Protein AF-A0A167P988-F1 (afdb_monomer_lite)

Radius of gyration: 30.32 Å; chains: 1; bounding box: 66×45×88 Å

Sequence (145 aa):
MNNTDYTILQILQGMQETLFALQKGQEELQVGQDALKKGQEAPRDEQALLRQEIANVCKDMNGQESPELTIVHNNLGGAIPRPVPNIKDITLVHIYRMMSHNLGVELDKGNKAILHTCTGLVCNELATLPSVQALEQYLNWSAIS

Foldseek 3Di:
DDPVVVVVVVVVVVVVVVVVVVVVVVVVVVVVVVVVVVVVVVVVVVVVVVVVVVVVVVVVVVVPDDPDDDDDDDDDDDDDDDQDPPPLVLVLVVVVCCCCPVVVHDDDPVRSVVSSVVSVVVVVVCSPDVVSVVCSVPDPCVVSD

pLDDT: mean 74.65, std 19.01, range [33.16, 96.62]

Secondary structure (DSSP, 8-state):
--HHHHHHHHHHHHHHHHHHHHHHHHHHHHHHHHHHHHHHHHHHHHHHHHHHHHHHHHHHHHTS-------------S--PPP-S-HHHHHHHHHHHIIIIIS-PPPPHHHHHHHHHHHHHHHHHHHTSHHHHHHTTT--GGGT-

Organism: Phycomyces blakesleeanus (strain ATCC 8743b / DSM 1359 / FGSC 10004 / NBRC 33097 / NRRL 1555) (NCBI:txid763407)

Structure (mmCIF, N/CA/C/O backbone):
data_AF-A0A167P988-F1
#
_entry.id   AF-A0A167P988-F1
#
loop_
_atom_site.group_PDB
_atom_site.id
_atom_site.type_symbol
_atom_site.label_atom_id
_atom_site.label_alt_id
_atom_site.label_comp_id
_atom_site.label_asym_id
_atom_site.label_entity_id
_atom_site.label_seq_id
_atom_site.pdbx_PDB_ins_code
_atom_site.Cartn_x
_atom_site.Cartn_y
_atom_site.Cartn_z
_atom_site.occupancy
_atom_site.B_iso_or_equiv
_atom_site.auth_seq_id
_atom_site.auth_comp_id
_atom_site.auth_asym_id
_atom_site.auth_atom_id
_atom_site.pdbx_PDB_model_num
ATOM 1 N N . MET A 1 1 ? -30.933 5.667 58.905 1.00 61.19 1 MET A N 1
ATOM 2 C CA . MET A 1 1 ? -30.257 6.256 57.734 1.00 61.19 1 MET A CA 1
ATOM 3 C C . MET A 1 1 ? -31.227 7.246 57.128 1.00 61.19 1 MET A C 1
ATOM 5 O O . MET A 1 1 ? -32.352 6.845 56.842 1.00 61.19 1 MET A O 1
ATOM 9 N N . ASN A 1 2 ? -30.885 8.531 57.094 1.00 84.19 2 ASN A N 1
ATOM 10 C CA . ASN A 1 2 ? -31.797 9.541 56.552 1.00 84.19 2 ASN A CA 1
ATOM 11 C C . ASN A 1 2 ? -31.696 9.558 55.007 1.00 84.19 2 ASN A C 1
ATOM 13 O O . ASN A 1 2 ? -30.799 8.950 54.423 1.00 84.19 2 ASN A O 1
ATOM 17 N N . ASN A 1 3 ? -32.645 10.211 54.333 1.00 84.00 3 ASN A N 1
ATOM 18 C CA . ASN A 1 3 ? -32.692 10.255 52.864 1.00 84.00 3 ASN A CA 1
ATOM 19 C C . ASN A 1 3 ? -31.417 10.885 52.252 1.00 84.00 3 ASN A C 1
ATOM 21 O O . ASN A 1 3 ? -30.969 10.508 51.170 1.00 84.00 3 ASN A O 1
ATOM 25 N N . THR A 1 4 ? -30.790 11.806 52.986 1.00 85.31 4 THR A N 1
ATOM 26 C CA . THR A 1 4 ? -29.532 12.452 52.601 1.00 85.31 4 THR A CA 1
ATOM 27 C C . THR A 1 4 ? -28.368 11.460 52.602 1.00 85.31 4 THR A C 1
ATOM 29 O O . THR A 1 4 ? -27.641 11.389 51.615 1.00 85.31 4 THR A O 1
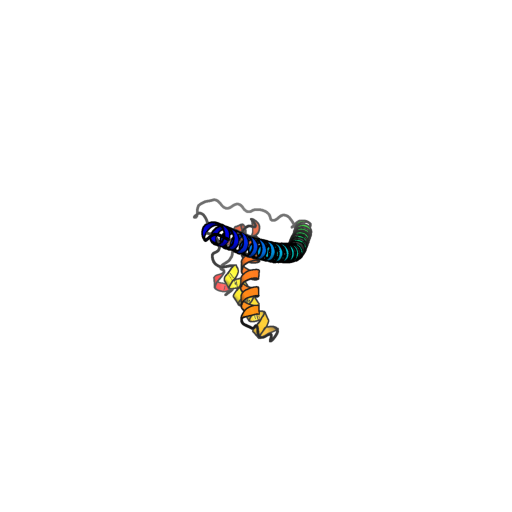ATOM 32 N N . ASP A 1 5 ? -28.236 10.632 53.642 1.00 86.50 5 ASP A N 1
ATOM 33 C CA . ASP A 1 5 ? -27.196 9.600 53.757 1.00 86.50 5 ASP A CA 1
ATOM 34 C C . ASP A 1 5 ? -27.300 8.583 52.610 1.00 86.50 5 ASP A C 1
ATOM 36 O O . ASP A 1 5 ? -26.297 8.182 52.023 1.00 86.50 5 ASP A O 1
ATOM 40 N N . TYR A 1 6 ? -28.528 8.196 52.250 1.00 89.38 6 TYR A N 1
ATOM 41 C CA . TYR A 1 6 ? -28.785 7.270 51.146 1.00 89.38 6 TYR A CA 1
ATOM 42 C C . TYR A 1 6 ? -28.400 7.867 49.785 1.00 89.38 6 TYR A C 1
ATOM 44 O O . TYR A 1 6 ? -27.764 7.201 48.969 1.00 89.38 6 TYR A O 1
ATOM 52 N N . THR A 1 7 ? -28.726 9.141 49.563 1.00 90.31 7 THR A N 1
ATOM 53 C CA . THR A 1 7 ? -28.373 9.855 48.326 1.00 90.31 7 THR A CA 1
ATOM 54 C C . THR A 1 7 ? -26.855 10.006 48.190 1.00 90.31 7 THR A C 1
ATOM 56 O O . THR A 1 7 ? -26.303 9.786 47.114 1.00 90.31 7 THR A O 1
ATOM 59 N N . ILE A 1 8 ? -26.161 10.315 49.291 1.00 91.38 8 ILE A N 1
ATOM 60 C CA . ILE A 1 8 ? -24.694 10.410 49.321 1.00 91.38 8 ILE A CA 1
ATOM 61 C C . ILE A 1 8 ? -24.050 9.058 48.983 1.00 91.38 8 ILE A C 1
ATOM 63 O O . ILE A 1 8 ? -23.114 9.011 48.184 1.00 91.38 8 ILE A O 1
ATOM 67 N N . LEU A 1 9 ? -24.567 7.956 49.537 1.00 92.31 9 LEU A N 1
ATOM 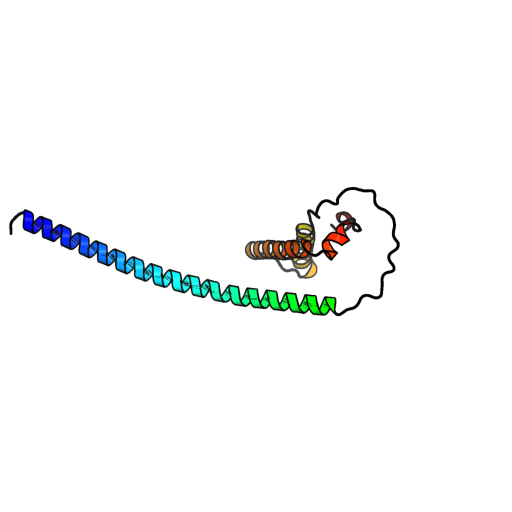68 C CA . LEU A 1 9 ? -24.069 6.610 49.242 1.00 92.31 9 LEU A CA 1
ATOM 69 C C . LEU A 1 9 ? -24.256 6.226 47.768 1.00 92.31 9 LEU A C 1
ATOM 71 O O . LEU A 1 9 ? -23.330 5.686 47.167 1.00 92.31 9 LEU A O 1
ATOM 75 N N . GLN A 1 10 ? -25.403 6.550 47.162 1.00 91.94 10 GLN A N 1
ATOM 76 C CA . GLN A 1 10 ? -25.623 6.289 45.735 1.00 91.94 10 GLN A CA 1
ATOM 77 C C . GLN A 1 10 ? -24.664 7.076 44.837 1.00 91.94 10 GLN A C 1
ATOM 79 O O . GLN A 1 10 ? -24.141 6.526 43.868 1.00 91.94 10 GLN A O 1
ATOM 84 N N . ILE A 1 11 ? -24.405 8.346 45.161 1.00 93.75 11 ILE A N 1
ATOM 85 C CA . ILE A 1 11 ? -23.465 9.175 44.395 1.00 93.75 11 ILE A CA 1
ATOM 86 C C . ILE A 1 11 ? -22.051 8.595 44.489 1.00 93.75 11 ILE A C 1
ATOM 88 O O . ILE A 1 11 ? -21.386 8.442 43.466 1.00 93.75 11 ILE A O 1
ATOM 92 N N . LEU A 1 12 ? -21.606 8.225 45.693 1.00 94.75 12 LEU A N 1
ATOM 93 C CA . LEU A 1 12 ? -20.292 7.611 45.900 1.00 94.75 12 LEU A CA 1
ATOM 94 C C . LEU A 1 12 ? -20.145 6.299 45.127 1.00 94.75 12 LEU A C 1
ATOM 96 O O . LEU A 1 12 ? -19.113 6.071 44.497 1.00 94.75 12 LEU A O 1
ATOM 100 N N . GLN A 1 13 ? -21.186 5.470 45.125 1.00 93.75 13 GLN A N 1
ATOM 101 C CA . GLN A 1 13 ? -21.179 4.213 44.390 1.00 93.75 13 GLN A CA 1
ATOM 102 C C . GLN A 1 13 ? -21.133 4.436 42.872 1.00 93.75 13 GLN A C 1
ATOM 104 O O . GLN A 1 13 ? -20.293 3.846 42.193 1.00 93.75 13 GLN A O 1
ATOM 109 N N . GLY A 1 14 ? -21.950 5.351 42.342 1.00 94.75 14 GLY A N 1
ATOM 110 C CA . GLY A 1 14 ? -21.920 5.698 40.919 1.00 94.75 14 GLY A CA 1
ATOM 111 C C . GLY A 1 14 ? -20.571 6.279 40.480 1.00 94.75 14 GLY A C 1
ATOM 112 O O . GLY A 1 14 ? -20.063 5.948 39.406 1.00 94.75 14 GLY A O 1
ATOM 113 N N . MET A 1 15 ? -19.936 7.093 41.330 1.00 94.88 15 MET A N 1
ATOM 114 C CA . MET A 1 15 ? -18.579 7.587 41.083 1.00 94.88 15 MET A CA 1
ATOM 115 C C . MET A 1 15 ? -17.557 6.449 41.049 1.00 94.88 15 MET A C 1
ATOM 117 O O . MET A 1 15 ? -16.707 6.426 40.160 1.00 94.88 15 MET A O 1
ATOM 121 N N . GLN A 1 16 ? -17.643 5.494 41.977 1.00 94.69 16 GLN A N 1
ATOM 122 C CA . GLN A 1 16 ? -16.733 4.351 42.026 1.00 94.69 16 GLN A CA 1
ATOM 123 C C . GLN A 1 16 ? -16.855 3.469 40.775 1.00 94.69 16 GLN A C 1
ATOM 125 O O . GLN A 1 16 ? -15.841 3.101 40.184 1.00 94.69 16 GLN A O 1
ATOM 130 N N . GLU A 1 17 ? -18.079 3.174 40.339 1.00 95.38 17 GLU A N 1
ATOM 131 C CA . GLU A 1 17 ? -18.342 2.396 39.122 1.00 95.38 17 GLU A CA 1
ATOM 132 C C . GLU A 1 17 ? -17.811 3.113 37.871 1.00 95.38 17 GLU A C 1
ATOM 134 O O . GLU A 1 17 ? -17.170 2.497 37.016 1.00 95.38 17 GLU A O 1
ATOM 139 N N . THR A 1 18 ? -18.000 4.434 37.801 1.00 94.38 18 THR A N 1
ATOM 140 C CA . THR A 1 18 ? -17.508 5.257 36.687 1.00 94.38 18 THR A CA 1
ATOM 141 C C . THR A 1 18 ? -15.979 5.291 36.642 1.00 94.38 18 THR A C 1
ATOM 143 O O . THR A 1 18 ? -15.388 5.132 35.573 1.00 94.38 18 THR A O 1
ATOM 146 N N . LEU A 1 19 ? -15.322 5.456 37.795 1.00 95.44 19 LEU A N 1
ATOM 147 C CA . LEU A 1 19 ? -13.860 5.437 37.893 1.00 95.44 19 LEU A CA 1
ATOM 148 C C . LEU A 1 19 ? -13.285 4.075 37.494 1.00 95.44 19 LEU A C 1
ATOM 150 O O . LEU A 1 19 ? -12.292 4.018 36.772 1.00 95.44 19 LEU A O 1
ATOM 154 N N . PHE A 1 20 ? -13.937 2.986 37.901 1.00 96.62 20 PHE A N 1
ATOM 155 C CA . PHE A 1 20 ? -13.522 1.635 37.534 1.00 96.62 20 PHE A CA 1
ATOM 156 C C . PHE A 1 20 ? -13.631 1.388 36.021 1.00 96.62 20 PHE A C 1
ATOM 158 O O . PHE A 1 20 ? -12.701 0.865 35.404 1.00 96.62 20 PHE A O 1
ATOM 165 N N . ALA A 1 21 ? -14.735 1.812 35.399 1.00 94.94 21 ALA A N 1
ATOM 166 C CA . ALA A 1 21 ? -14.919 1.699 33.953 1.00 94.94 21 ALA A CA 1
ATOM 167 C C . ALA A 1 21 ? -13.882 2.522 33.167 1.00 94.94 21 ALA A C 1
ATOM 169 O O . ALA A 1 21 ? -13.335 2.038 32.175 1.00 94.94 21 ALA A O 1
ATOM 170 N N . LEU A 1 22 ? -13.575 3.739 33.631 1.00 94.81 22 LEU A N 1
ATOM 171 C CA . LEU A 1 22 ? -12.541 4.595 33.043 1.00 94.81 22 LEU A CA 1
ATOM 172 C C . LEU A 1 22 ? -11.154 3.958 33.119 1.00 94.81 22 LEU A C 1
ATOM 174 O O . LEU A 1 22 ? -10.444 3.936 32.115 1.00 94.81 22 LEU A O 1
ATOM 178 N N . GLN A 1 23 ? -10.785 3.413 34.279 1.00 96.06 23 GLN A N 1
ATOM 179 C CA . GLN A 1 23 ? -9.494 2.753 34.458 1.00 96.06 23 GLN A CA 1
ATOM 180 C C . GLN A 1 23 ? -9.342 1.569 33.497 1.00 96.06 23 GLN A C 1
ATOM 182 O O . GLN A 1 23 ? -8.330 1.459 32.807 1.00 96.06 23 GLN A O 1
ATOM 187 N N . LYS A 1 24 ? -10.379 0.732 33.382 1.00 94.19 24 LYS A N 1
ATOM 188 C CA . LYS A 1 24 ? -10.373 -0.400 32.452 1.00 94.19 24 LYS A CA 1
ATOM 189 C C . LYS A 1 24 ? -10.233 0.055 30.994 1.00 94.19 24 LYS A C 1
ATOM 191 O O . LYS A 1 24 ? -9.426 -0.497 30.251 1.00 94.19 24 LYS A O 1
ATOM 196 N N . GLY A 1 25 ? -10.974 1.090 30.595 1.00 94.00 25 GLY A N 1
ATOM 197 C CA . GLY A 1 25 ? -10.858 1.664 29.253 1.00 94.00 25 GLY A CA 1
ATOM 198 C C . GLY A 1 25 ? -9.462 2.229 28.966 1.00 94.00 25 GLY A C 1
ATOM 199 O O . GLY A 1 25 ? -8.966 2.106 27.848 1.00 94.00 25 GLY A O 1
ATOM 200 N N . GLN A 1 26 ? -8.798 2.803 29.973 1.00 93.31 26 GLN A N 1
ATOM 201 C CA . GLN A 1 26 ? -7.434 3.316 29.847 1.00 93.31 26 GLN A CA 1
ATOM 202 C C . GLN A 1 26 ? -6.403 2.190 29.660 1.00 93.31 26 GLN A C 1
ATOM 204 O O . GLN A 1 26 ? -5.503 2.329 28.832 1.00 93.31 26 GLN A O 1
ATOM 209 N N . GLU A 1 27 ? -6.544 1.075 30.379 1.00 94.50 27 GLU A N 1
ATOM 210 C CA . GLU A 1 27 ? -5.685 -0.107 30.213 1.00 94.50 27 GLU A CA 1
ATOM 211 C C . GLU A 1 27 ? -5.826 -0.712 28.805 1.00 94.50 27 GLU A C 1
ATOM 213 O O . GLU A 1 27 ? -4.823 -0.986 28.143 1.00 94.50 27 GLU A O 1
ATOM 218 N N . GLU A 1 28 ? -7.057 -0.844 28.300 1.00 93.06 28 GLU A N 1
ATOM 219 C CA . GLU A 1 28 ? -7.324 -1.334 26.939 1.00 93.06 28 GLU A CA 1
ATOM 220 C C . GLU A 1 28 ? -6.730 -0.403 25.864 1.00 93.06 28 GLU A C 1
ATOM 222 O O . GLU A 1 28 ? -6.114 -0.866 24.897 1.00 93.06 28 GLU A O 1
ATOM 227 N N . LEU A 1 29 ? -6.844 0.916 26.057 1.00 92.00 29 LEU A N 1
ATOM 228 C CA . LEU A 1 29 ? -6.228 1.922 25.186 1.00 92.00 29 LEU A CA 1
ATOM 229 C C . LEU A 1 29 ? -4.698 1.844 25.191 1.00 92.00 29 LEU A C 1
ATOM 231 O O . LEU A 1 29 ? -4.087 1.95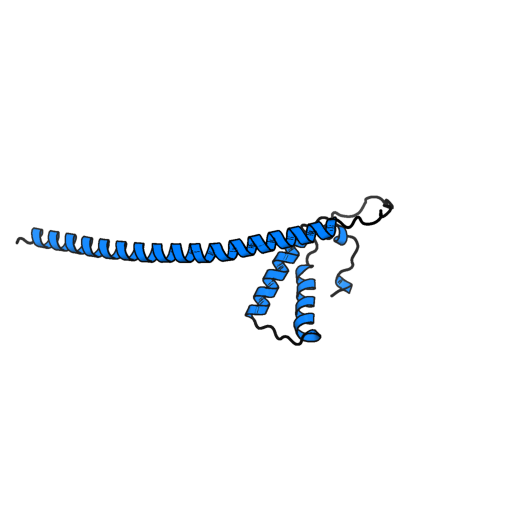4 24.127 1.00 92.00 29 LEU A O 1
ATOM 235 N N . GLN A 1 30 ? -4.079 1.629 26.354 1.00 93.50 30 GLN A N 1
ATOM 236 C CA . GLN A 1 30 ? -2.626 1.498 26.473 1.00 93.50 30 GLN A CA 1
ATOM 237 C C . GLN A 1 30 ? -2.116 0.272 25.705 1.00 93.50 30 GLN A C 1
ATOM 239 O O . GLN A 1 30 ? -1.171 0.381 24.923 1.00 93.50 30 GLN A O 1
ATOM 244 N N . VAL A 1 31 ? -2.790 -0.873 25.851 1.00 92.06 31 VAL A N 1
ATOM 245 C CA . VAL A 1 31 ? -2.464 -2.101 25.106 1.00 92.06 31 VAL A CA 1
ATOM 246 C C . VAL A 1 31 ? -2.604 -1.882 23.596 1.00 92.06 31 VAL A C 1
ATOM 248 O O . VAL A 1 31 ? -1.736 -2.297 22.825 1.00 92.06 31 VAL A O 1
ATOM 251 N N . GLY A 1 32 ? -3.666 -1.195 23.164 1.00 89.25 32 GLY A N 1
ATOM 252 C CA . GLY A 1 32 ? -3.867 -0.842 21.758 1.00 89.25 32 GLY A CA 1
ATOM 253 C C . GLY A 1 32 ? -2.764 0.067 21.205 1.00 89.25 32 GLY A C 1
ATOM 254 O O . GLY A 1 32 ? -2.284 -0.158 20.092 1.00 89.25 32 GLY A O 1
ATOM 255 N N . GLN A 1 33 ? -2.319 1.058 21.982 1.00 88.44 33 GLN A N 1
ATOM 256 C CA . GLN A 1 33 ? -1.220 1.949 21.596 1.00 88.44 33 GLN A CA 1
ATOM 257 C C . GLN A 1 33 ? 0.115 1.210 21.484 1.00 88.44 33 GLN A C 1
ATOM 259 O O . GLN A 1 33 ? 0.841 1.421 20.512 1.00 88.44 33 GLN A O 1
ATOM 264 N N . ASP A 1 34 ? 0.422 0.312 22.419 1.00 88.19 34 ASP A N 1
ATOM 265 C CA . ASP A 1 34 ? 1.656 -0.478 22.383 1.00 88.19 34 ASP A CA 1
ATOM 266 C C . ASP A 1 34 ? 1.677 -1.443 21.187 1.00 88.19 3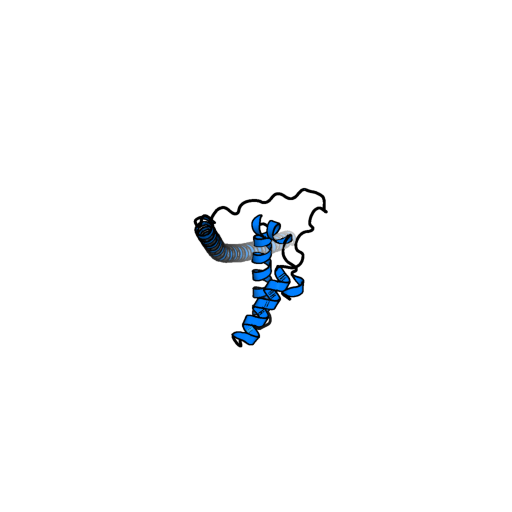4 ASP A C 1
ATOM 268 O O . ASP A 1 34 ? 2.705 -1.592 20.518 1.00 88.19 34 ASP A O 1
ATOM 272 N N . ALA A 1 35 ? 0.533 -2.058 20.866 1.00 83.38 35 ALA A N 1
ATOM 273 C CA . ALA A 1 35 ? 0.384 -2.899 19.680 1.00 83.38 35 ALA A CA 1
ATOM 274 C C . ALA A 1 35 ? 0.546 -2.092 18.380 1.00 83.38 35 ALA A C 1
ATOM 276 O O . ALA A 1 35 ? 1.242 -2.536 17.464 1.00 83.38 35 ALA A O 1
ATOM 277 N N . LEU A 1 36 ? -0.035 -0.888 18.312 1.00 81.75 36 LEU A N 1
ATOM 278 C CA . LEU A 1 36 ? 0.110 0.011 17.165 1.00 81.75 36 LEU A CA 1
ATOM 279 C C . LEU A 1 36 ? 1.568 0.456 16.982 1.00 81.75 36 LEU A C 1
ATOM 281 O O . LEU A 1 36 ? 2.073 0.473 15.861 1.00 81.75 36 LEU A O 1
ATOM 285 N N . LYS A 1 37 ? 2.254 0.777 18.083 1.00 81.94 37 LYS A N 1
ATOM 286 C CA . LYS A 1 37 ? 3.654 1.209 18.074 1.00 81.94 37 LYS A CA 1
ATOM 287 C C . LYS A 1 37 ? 4.576 0.098 17.566 1.00 81.94 37 LYS A C 1
ATOM 289 O O . LYS A 1 37 ? 5.363 0.339 16.655 1.00 81.94 37 LYS A O 1
ATOM 294 N N . LYS A 1 38 ? 4.389 -1.138 18.047 1.00 75.00 38 LYS A N 1
ATOM 295 C CA . LYS A 1 38 ? 5.098 -2.324 17.527 1.00 75.00 38 LYS A CA 1
ATOM 296 C C . LYS A 1 38 ? 4.790 -2.594 16.053 1.00 75.00 38 LYS A C 1
ATOM 298 O O . LYS A 1 38 ? 5.691 -2.921 15.287 1.00 75.00 38 LYS A O 1
ATOM 303 N N . GLY A 1 39 ? 3.532 -2.429 15.644 1.00 70.38 39 GLY A N 1
ATOM 304 C CA . GLY A 1 39 ? 3.115 -2.582 14.249 1.00 70.38 39 GLY A CA 1
ATOM 305 C C . GLY A 1 39 ? 3.681 -1.516 13.304 1.00 70.38 39 GLY A C 1
ATOM 306 O O . GLY A 1 39 ? 3.731 -1.754 12.103 1.00 70.38 39 GLY A O 1
ATOM 307 N N . GLN A 1 40 ? 4.117 -0.361 13.822 1.00 64.88 40 GLN A N 1
ATOM 308 C CA . GLN A 1 40 ? 4.740 0.720 13.046 1.00 64.88 40 GLN A CA 1
ATOM 309 C C . GLN A 1 40 ? 6.276 0.682 13.036 1.00 64.88 40 GLN A C 1
ATOM 311 O O . GLN A 1 40 ? 6.871 1.229 12.109 1.00 64.88 40 GLN A O 1
ATOM 316 N N . GLU A 1 41 ? 6.927 0.052 14.018 1.00 62.59 41 GLU A N 1
ATOM 317 C CA . GLU A 1 41 ? 8.392 -0.115 14.044 1.00 62.59 41 GLU A CA 1
ATOM 318 C C . GLU A 1 41 ? 8.879 -1.097 12.966 1.00 62.59 41 GLU A C 1
ATOM 320 O O . GLU A 1 41 ? 9.759 -0.746 12.184 1.00 62.59 41 GLU A O 1
ATOM 325 N N . ALA A 1 42 ? 8.231 -2.259 12.819 1.00 59.94 42 ALA A N 1
ATOM 326 C CA . ALA A 1 42 ? 8.582 -3.249 11.791 1.00 59.94 42 ALA A CA 1
ATOM 327 C C . ALA A 1 42 ? 8.594 -2.696 10.341 1.00 59.94 42 ALA A C 1
ATOM 329 O O . ALA A 1 42 ? 9.598 -2.867 9.647 1.00 59.94 42 ALA A O 1
ATOM 330 N N . PRO A 1 43 ? 7.560 -1.970 9.863 1.00 60.38 43 PRO A N 1
ATOM 331 C CA . PRO A 1 43 ? 7.582 -1.395 8.517 1.00 60.38 43 PRO A CA 1
ATOM 332 C C . PRO A 1 43 ? 8.561 -0.219 8.370 1.00 60.38 43 PRO A C 1
ATOM 334 O O . PRO A 1 43 ? 8.947 0.110 7.248 1.00 60.38 43 PRO A O 1
ATOM 337 N N . ARG A 1 44 ? 8.985 0.427 9.468 1.00 63.78 44 ARG A N 1
ATOM 338 C CA . ARG A 1 44 ? 10.005 1.491 9.431 1.00 63.78 44 ARG A CA 1
ATOM 339 C C . ARG A 1 44 ? 11.394 0.927 9.161 1.00 63.78 44 ARG A C 1
ATOM 341 O O . ARG A 1 44 ? 12.135 1.520 8.377 1.00 63.78 44 ARG A O 1
ATOM 348 N N . ASP A 1 45 ? 11.715 -0.205 9.777 1.00 70.94 45 ASP A N 1
ATOM 349 C CA . ASP A 1 45 ? 13.004 -0.873 9.603 1.00 70.94 45 ASP A CA 1
ATOM 350 C C . ASP A 1 45 ? 13.139 -1.451 8.187 1.00 70.94 45 ASP A C 1
ATOM 352 O O . ASP A 1 45 ? 14.169 -1.259 7.538 1.00 70.94 45 ASP A O 1
ATOM 356 N N . GLU A 1 46 ? 12.070 -2.046 7.647 1.00 74.94 46 GLU A N 1
ATOM 357 C CA . GLU A 1 46 ? 12.031 -2.515 6.254 1.00 74.94 46 GLU A CA 1
ATOM 358 C C . GLU A 1 46 ? 12.142 -1.359 5.247 1.00 74.94 46 GLU A C 1
ATOM 360 O O . GLU A 1 46 ? 12.890 -1.446 4.271 1.00 74.94 46 GLU A O 1
ATOM 365 N N . GLN A 1 47 ? 11.460 -0.234 5.498 1.00 76.06 47 GLN A N 1
ATOM 366 C CA . GLN A 1 47 ? 11.557 0.951 4.641 1.00 76.06 47 GLN A CA 1
ATOM 367 C C . GLN A 1 47 ? 12.957 1.588 4.682 1.00 76.06 47 GLN A C 1
ATOM 369 O O . GLN A 1 47 ? 13.427 2.107 3.665 1.00 76.06 47 GLN A O 1
ATOM 374 N N . ALA A 1 48 ? 13.635 1.553 5.833 1.00 76.75 48 ALA A N 1
ATOM 375 C CA . ALA A 1 48 ? 15.014 2.017 5.964 1.00 76.75 48 ALA A CA 1
ATOM 376 C C . ALA A 1 48 ? 15.996 1.105 5.207 1.00 76.75 48 ALA A C 1
ATOM 378 O O . ALA A 1 48 ? 16.879 1.611 4.511 1.00 76.75 48 ALA A O 1
ATOM 379 N N . LEU A 1 49 ? 15.798 -0.215 5.279 1.00 80.62 49 LEU A N 1
ATOM 380 C CA . LEU A 1 49 ? 16.566 -1.210 4.524 1.00 80.62 49 LEU A CA 1
ATOM 381 C C . LEU A 1 49 ? 16.414 -1.016 3.011 1.00 80.62 49 LEU A C 1
ATOM 383 O O . LEU A 1 49 ? 17.416 -0.881 2.312 1.00 80.62 49 LEU A O 1
ATOM 387 N N . LEU A 1 50 ? 15.176 -0.882 2.527 1.00 83.88 50 LEU A N 1
ATOM 388 C CA . LEU A 1 50 ? 14.882 -0.606 1.116 1.00 83.88 50 LEU A CA 1
ATOM 389 C C . LEU A 1 50 ? 15.524 0.702 0.637 1.00 83.88 50 LEU A C 1
ATOM 391 O O . LEU A 1 50 ? 16.128 0.744 -0.433 1.00 83.88 50 LEU A O 1
ATOM 395 N N . ARG A 1 51 ? 15.452 1.774 1.438 1.00 81.88 51 ARG A N 1
ATOM 396 C CA . ARG A 1 51 ? 16.116 3.050 1.113 1.00 81.88 51 ARG A CA 1
ATOM 397 C C . ARG A 1 51 ? 17.635 2.910 1.029 1.00 81.88 51 ARG A C 1
ATOM 399 O O . ARG A 1 51 ? 18.251 3.524 0.158 1.00 81.88 51 ARG A O 1
ATOM 406 N N . GLN A 1 52 ? 18.237 2.126 1.919 1.00 83.44 52 GLN A N 1
ATOM 407 C CA . GLN A 1 52 ? 19.676 1.882 1.909 1.00 83.44 52 GLN A CA 1
ATOM 408 C C . GLN A 1 52 ? 20.103 1.053 0.691 1.00 83.44 52 GLN A C 1
ATOM 410 O O . GLN A 1 52 ? 21.127 1.352 0.076 1.00 83.44 52 GLN A O 1
ATOM 415 N N . GLU A 1 53 ? 19.318 0.045 0.318 1.00 82.75 53 GLU A N 1
ATOM 416 C CA . GLU A 1 53 ? 19.581 -0.800 -0.848 1.00 82.75 53 GLU A CA 1
ATOM 417 C C . GLU A 1 53 ? 19.491 0.006 -2.152 1.00 82.75 53 GLU A C 1
ATOM 419 O O . GLU A 1 53 ? 20.417 -0.033 -2.963 1.00 82.75 53 GLU A O 1
ATOM 424 N N . ILE A 1 54 ? 18.465 0.855 -2.292 1.00 80.81 54 ILE A N 1
ATOM 425 C CA . ILE A 1 54 ? 18.336 1.801 -3.414 1.00 80.81 54 ILE A CA 1
ATOM 426 C C . ILE A 1 54 ? 19.550 2.741 -3.481 1.00 80.81 54 ILE A C 1
ATOM 428 O O . ILE A 1 54 ? 20.121 2.946 -4.552 1.00 80.81 54 ILE A O 1
ATOM 432 N N . ALA A 1 55 ? 19.986 3.293 -2.344 1.00 79.69 55 ALA A N 1
ATOM 433 C CA . ALA A 1 55 ? 21.144 4.185 -2.305 1.00 79.69 55 ALA A CA 1
ATOM 434 C C . ALA A 1 55 ? 22.448 3.490 -2.737 1.00 79.69 55 ALA A C 1
ATOM 436 O O . ALA A 1 55 ? 23.303 4.132 -3.350 1.00 79.69 55 ALA A O 1
ATOM 437 N N . ASN A 1 56 ? 22.609 2.201 -2.432 1.00 79.50 56 ASN A N 1
ATOM 438 C CA . ASN A 1 56 ? 23.772 1.421 -2.853 1.00 79.50 56 ASN A CA 1
ATOM 439 C C . ASN A 1 56 ? 23.746 1.157 -4.367 1.00 79.50 56 ASN A C 1
ATOM 441 O O . ASN A 1 56 ? 24.736 1.440 -5.037 1.00 79.50 56 ASN A O 1
ATOM 445 N N . VAL A 1 57 ? 22.599 0.751 -4.923 1.00 75.56 57 VAL A N 1
ATOM 446 C CA . VAL A 1 57 ? 22.433 0.555 -6.377 1.00 75.56 57 VAL A CA 1
ATOM 447 C C . VAL A 1 57 ? 22.717 1.849 -7.151 1.00 75.56 57 VAL A C 1
ATOM 449 O O . VAL A 1 57 ? 23.433 1.836 -8.151 1.00 75.56 57 VAL A O 1
ATOM 452 N N . CYS A 1 58 ? 22.235 2.995 -6.662 1.00 71.06 58 CYS A N 1
ATOM 453 C CA . CYS A 1 58 ? 22.520 4.293 -7.279 1.00 71.06 58 CYS A CA 1
ATOM 454 C C . CYS A 1 58 ? 24.016 4.663 -7.251 1.00 71.06 58 CYS A C 1
ATOM 456 O O . CYS A 1 58 ? 24.501 5.326 -8.167 1.00 71.06 58 CYS A O 1
ATOM 458 N N . LYS A 1 59 ? 24.763 4.258 -6.214 1.00 71.25 59 LYS A N 1
ATOM 459 C CA . LYS A 1 59 ? 26.217 4.486 -6.143 1.00 71.25 59 LYS A CA 1
ATOM 460 C C . LYS A 1 59 ? 26.977 3.611 -7.133 1.00 71.25 59 LYS A C 1
ATOM 462 O O . LYS A 1 59 ? 27.883 4.121 -7.786 1.00 71.25 59 LYS A O 1
ATOM 467 N N . ASP A 1 60 ? 26.571 2.355 -7.285 1.00 65.50 60 ASP A N 1
ATOM 468 C CA . ASP A 1 60 ? 27.177 1.431 -8.248 1.00 65.50 60 ASP A CA 1
ATOM 469 C C . ASP A 1 60 ? 26.970 1.912 -9.692 1.00 65.50 60 ASP A C 1
ATOM 471 O O . ASP A 1 60 ? 27.876 1.816 -10.518 1.00 65.50 60 ASP A O 1
ATOM 475 N N . MET A 1 61 ? 25.822 2.534 -9.980 1.00 59.19 61 MET A N 1
ATOM 476 C CA . MET A 1 61 ? 25.551 3.161 -11.279 1.00 59.19 61 MET A CA 1
ATOM 477 C C . MET A 1 61 ? 26.364 4.443 -11.524 1.00 59.19 61 MET A C 1
ATOM 479 O O . MET A 1 61 ? 26.733 4.720 -12.662 1.00 59.19 61 MET A O 1
ATOM 483 N N . ASN A 1 62 ? 26.670 5.216 -10.477 1.00 57.78 62 ASN A N 1
ATOM 484 C CA . ASN A 1 62 ? 27.470 6.444 -10.583 1.00 57.78 62 ASN A CA 1
ATOM 485 C C . ASN A 1 62 ? 28.990 6.192 -10.635 1.00 57.78 62 ASN A C 1
ATOM 487 O O . ASN A 1 62 ? 29.735 7.103 -10.984 1.00 57.78 62 ASN A O 1
ATOM 491 N N . GLY A 1 63 ? 29.463 4.987 -10.291 1.00 46.38 63 GLY A N 1
ATOM 492 C CA . GLY A 1 63 ? 30.874 4.590 -10.414 1.00 46.38 63 GLY A CA 1
ATOM 493 C C . GLY A 1 63 ? 31.305 4.238 -11.842 1.00 46.38 63 GLY A C 1
ATOM 494 O O . GLY A 1 63 ? 32.492 4.040 -12.097 1.00 46.38 63 GLY A O 1
ATOM 495 N N . GLN A 1 64 ? 30.359 4.164 -12.779 1.00 45.59 64 GLN A N 1
ATOM 496 C CA . GLN A 1 64 ? 30.637 3.927 -14.188 1.00 45.59 64 GLN A CA 1
ATOM 497 C C . GLN A 1 64 ? 30.809 5.283 -14.892 1.00 45.59 64 GLN A C 1
ATOM 499 O O . GLN A 1 64 ? 29.849 5.861 -15.400 1.00 45.59 64 GLN A O 1
ATOM 504 N N . GLU A 1 65 ? 32.033 5.823 -14.887 1.00 43.69 65 GLU A N 1
ATOM 505 C CA . GLU A 1 65 ? 32.393 6.992 -15.701 1.00 43.69 65 GLU A CA 1
ATOM 506 C C . GLU A 1 65 ? 32.014 6.725 -17.167 1.00 43.69 65 GLU A C 1
ATOM 508 O O . GLU A 1 65 ? 32.589 5.871 -17.846 1.00 43.69 65 GLU A O 1
ATOM 513 N N . SER A 1 66 ? 30.999 7.442 -17.652 1.00 47.84 66 SER A N 1
ATOM 514 C CA . SER A 1 66 ? 30.673 7.497 -19.073 1.00 47.84 66 SER A CA 1
ATOM 515 C C . SER A 1 66 ? 31.845 8.149 -19.810 1.00 47.84 66 SER A C 1
ATOM 517 O O . SER A 1 66 ? 32.260 9.235 -19.401 1.00 47.84 66 SER A O 1
ATOM 519 N N . PRO A 1 67 ? 32.349 7.574 -20.919 1.00 41.16 67 PRO A N 1
ATOM 520 C CA . PRO A 1 67 ? 33.302 8.269 -21.772 1.00 41.16 67 PRO A CA 1
ATOM 521 C C . PRO A 1 67 ? 32.695 9.597 -22.234 1.00 41.16 67 PRO A C 1
ATOM 523 O O . PRO A 1 67 ? 31.520 9.647 -22.608 1.00 41.16 67 PRO A O 1
ATOM 526 N N . GLU A 1 68 ? 33.494 10.659 -22.155 1.00 40.56 68 GLU A N 1
ATOM 527 C CA . GLU A 1 68 ? 33.159 12.048 -22.470 1.00 40.56 68 GLU A CA 1
ATOM 528 C C . GLU A 1 68 ? 32.289 12.185 -23.733 1.00 40.56 68 GLU A C 1
ATOM 530 O O . GLU A 1 68 ? 32.746 12.002 -24.862 1.00 40.56 68 GLU A O 1
ATOM 535 N N . LEU A 1 69 ? 31.020 12.557 -23.550 1.00 36.94 69 LEU A N 1
ATOM 536 C CA . LEU A 1 69 ? 30.158 12.992 -24.645 1.00 36.94 69 LEU A CA 1
ATOM 537 C C . LEU A 1 69 ? 30.485 14.453 -24.959 1.00 36.94 69 LEU A C 1
ATOM 539 O O . LEU A 1 69 ? 30.155 15.367 -24.204 1.00 36.94 69 LEU A O 1
ATOM 543 N N . THR A 1 70 ? 31.161 14.662 -26.086 1.00 34.00 70 THR A N 1
ATOM 544 C CA . THR A 1 70 ? 31.490 15.979 -26.634 1.00 34.00 70 THR A CA 1
ATOM 545 C C . THR A 1 70 ? 30.210 16.794 -26.844 1.00 34.00 70 THR A C 1
ATOM 547 O O . THR A 1 70 ? 29.382 16.481 -27.699 1.00 34.00 70 THR A O 1
ATOM 550 N N . ILE A 1 71 ? 30.044 17.848 -26.043 1.00 39.03 71 ILE A N 1
ATOM 551 C CA . ILE A 1 71 ? 28.901 18.763 -26.089 1.00 39.03 71 ILE A CA 1
ATOM 552 C C . ILE A 1 71 ? 29.001 19.621 -27.356 1.00 39.03 71 ILE A C 1
ATOM 554 O O . ILE A 1 71 ? 29.821 20.535 -27.439 1.00 39.03 71 ILE A O 1
ATOM 558 N N . VAL A 1 72 ? 28.138 19.356 -28.340 1.00 33.16 72 VAL A N 1
ATOM 559 C CA . VAL A 1 72 ? 27.864 20.297 -29.433 1.00 33.16 72 VAL A CA 1
ATOM 560 C C . VAL A 1 72 ? 26.793 21.272 -28.949 1.00 33.16 72 VAL A C 1
ATOM 562 O O . VAL A 1 72 ? 25.614 20.937 -28.848 1.00 33.16 72 VAL A O 1
ATOM 565 N N . HIS A 1 73 ? 27.221 22.489 -28.621 1.00 41.22 73 HIS A N 1
ATOM 566 C CA . HIS A 1 73 ? 26.342 23.612 -28.316 1.00 41.22 73 HIS A CA 1
ATOM 567 C C . HIS A 1 73 ? 25.503 23.999 -29.538 1.00 41.22 73 HIS A C 1
ATOM 569 O O . HIS A 1 73 ? 26.064 24.368 -30.564 1.00 41.22 73 HIS A O 1
ATOM 575 N N . ASN A 1 74 ? 24.176 24.034 -29.390 1.00 35.88 74 ASN A N 1
ATOM 576 C CA . ASN A 1 74 ? 23.308 24.872 -30.217 1.00 35.88 74 ASN A CA 1
ATOM 577 C C . ASN A 1 74 ? 22.221 25.539 -29.356 1.00 35.88 74 ASN A C 1
ATOM 579 O O . ASN A 1 74 ? 21.202 24.951 -29.019 1.00 35.88 74 ASN A O 1
ATOM 583 N N . ASN A 1 75 ? 22.556 26.768 -28.963 1.00 37.78 75 ASN A N 1
ATOM 584 C CA . ASN A 1 75 ? 21.766 27.983 -28.729 1.00 37.78 75 ASN A CA 1
ATOM 585 C C . ASN A 1 75 ? 20.261 27.912 -28.371 1.00 37.78 75 ASN A C 1
ATOM 587 O O . ASN A 1 75 ? 19.416 27.445 -29.127 1.00 37.78 75 ASN A O 1
ATOM 591 N N . LEU A 1 76 ? 19.981 28.557 -27.230 1.00 48.78 76 LEU A N 1
ATOM 592 C CA . LEU A 1 76 ? 18.714 28.992 -26.632 1.00 48.78 76 LEU A CA 1
ATOM 593 C C . LEU A 1 76 ? 17.665 29.560 -27.611 1.00 48.78 76 LEU A C 1
ATOM 595 O O . LEU A 1 76 ? 17.981 30.415 -28.436 1.00 48.78 76 LEU A O 1
ATOM 599 N N . GLY A 1 77 ? 16.386 29.232 -27.367 1.00 36.00 77 GLY A N 1
ATOM 600 C CA . GLY A 1 77 ? 15.257 30.016 -27.892 1.00 36.00 77 GLY A CA 1
ATOM 601 C C . GLY A 1 77 ? 13.831 29.472 -27.703 1.00 36.00 77 GLY A C 1
ATOM 602 O O . GLY A 1 77 ? 12.891 30.157 -28.095 1.00 36.00 77 GLY A O 1
ATOM 603 N N . GLY A 1 78 ? 13.617 28.284 -27.128 1.00 35.25 78 GLY A N 1
ATOM 604 C CA . GLY A 1 78 ? 12.287 27.658 -27.074 1.00 35.25 78 GLY A CA 1
ATOM 605 C C . GLY A 1 78 ? 11.855 27.261 -25.665 1.00 35.25 78 GLY A C 1
ATOM 606 O O . GLY A 1 78 ? 12.587 26.545 -25.000 1.00 35.25 78 GLY A O 1
ATOM 607 N N . ALA A 1 79 ? 10.683 27.767 -25.261 1.00 37.94 79 ALA A N 1
ATOM 608 C CA . ALA A 1 79 ? 9.792 27.390 -24.153 1.00 37.94 79 ALA A CA 1
ATOM 609 C C . ALA A 1 79 ? 10.366 26.585 -22.964 1.00 37.94 79 ALA A C 1
ATOM 611 O O . ALA A 1 79 ? 10.839 25.465 -23.112 1.00 37.94 79 ALA A O 1
ATOM 612 N N . ILE A 1 80 ? 10.162 27.119 -21.752 1.00 38.19 80 ILE A N 1
ATOM 613 C CA . ILE A 1 80 ? 10.303 26.396 -20.475 1.00 38.19 80 ILE A CA 1
ATOM 614 C C . ILE A 1 80 ? 9.574 25.038 -20.593 1.00 38.19 80 ILE A C 1
ATOM 616 O O . ILE A 1 80 ? 8.352 25.047 -20.787 1.00 38.19 80 ILE A O 1
ATOM 620 N N . PRO A 1 81 ? 10.269 23.886 -20.516 1.00 42.19 81 PRO A N 1
ATOM 621 C CA . PRO A 1 81 ? 9.631 22.583 -20.679 1.00 42.19 81 PRO A CA 1
ATOM 622 C C . PRO A 1 81 ? 8.641 22.320 -19.537 1.00 42.19 81 PRO A C 1
ATOM 624 O O . PRO A 1 81 ? 8.930 22.602 -18.374 1.00 42.19 81 PRO A O 1
ATOM 627 N N . ARG A 1 82 ? 7.446 21.818 -19.872 1.00 46.47 82 ARG A N 1
ATOM 628 C CA . ARG A 1 82 ? 6.464 21.343 -18.883 1.00 46.47 82 ARG A CA 1
ATOM 629 C C . ARG A 1 82 ? 6.869 19.945 -18.387 1.00 46.47 82 ARG A C 1
ATOM 631 O O . ARG A 1 82 ? 7.271 19.151 -19.229 1.00 46.47 82 ARG A O 1
ATOM 638 N N . PRO A 1 83 ? 6.643 19.619 -17.098 1.00 42.19 83 PRO A N 1
ATOM 639 C CA . PRO A 1 83 ? 6.973 18.308 -16.531 1.00 42.19 83 PRO A CA 1
ATOM 640 C C . PRO A 1 83 ? 6.266 17.162 -17.267 1.00 42.19 83 PRO A C 1
ATOM 642 O O . PRO A 1 83 ? 5.083 17.312 -17.600 1.00 42.19 83 PRO A O 1
ATOM 645 N N . VAL A 1 84 ? 6.944 16.021 -17.461 1.00 51.19 84 VAL A N 1
ATOM 646 C CA . VAL A 1 84 ? 6.396 14.774 -18.031 1.00 51.19 84 VAL A CA 1
ATOM 647 C C . VAL A 1 84 ? 5.123 14.356 -17.291 1.00 51.19 84 VAL A C 1
ATOM 649 O O . VAL A 1 84 ? 5.186 13.908 -16.145 1.00 51.19 84 VAL A O 1
ATOM 652 N N . PRO A 1 85 ? 3.948 14.411 -17.941 1.00 53.97 85 PRO A N 1
ATOM 653 C CA . PRO A 1 85 ? 2.704 14.069 -17.265 1.00 53.97 85 PRO A CA 1
ATOM 654 C C . PRO A 1 85 ? 2.472 12.560 -17.090 1.00 53.97 85 PRO A C 1
ATOM 656 O O . PRO A 1 85 ? 1.468 12.199 -16.490 1.00 53.97 85 PRO A O 1
ATOM 659 N N . ASN A 1 86 ? 3.318 11.670 -17.640 1.00 64.44 86 ASN A N 1
ATOM 660 C CA . ASN A 1 86 ? 2.859 10.304 -17.937 1.00 64.44 86 ASN A CA 1
ATOM 661 C C . ASN A 1 86 ? 3.867 9.140 -17.773 1.00 64.44 86 ASN A C 1
ATOM 663 O O . ASN A 1 86 ? 3.608 8.028 -18.230 1.00 64.44 86 ASN A O 1
ATOM 667 N N . ILE A 1 87 ? 5.023 9.323 -17.122 1.00 74.31 87 ILE A N 1
ATOM 668 C CA . ILE A 1 87 ? 5.958 8.190 -16.925 1.00 74.31 87 ILE A CA 1
ATOM 669 C C . ILE A 1 87 ? 5.322 7.067 -16.092 1.00 74.31 87 ILE A C 1
ATOM 671 O O . ILE A 1 87 ? 5.539 5.884 -16.352 1.00 74.31 87 ILE A O 1
ATOM 675 N N . LYS A 1 88 ? 4.461 7.445 -15.140 1.00 81.44 88 LYS A N 1
ATOM 676 C CA . LYS A 1 88 ? 3.699 6.518 -14.311 1.00 81.44 88 LYS A CA 1
ATOM 677 C C . LYS A 1 88 ? 2.770 5.637 -15.143 1.00 81.44 88 LYS A C 1
ATOM 679 O O . LYS A 1 88 ? 2.845 4.419 -14.993 1.00 81.44 88 LYS A O 1
ATOM 684 N N . ASP A 1 89 ? 1.908 6.206 -15.990 1.00 79.38 89 ASP A N 1
ATOM 685 C CA . ASP A 1 89 ? 0.897 5.380 -16.662 1.00 79.38 89 ASP A CA 1
ATOM 686 C C . ASP A 1 89 ? 1.527 4.530 -17.771 1.00 79.38 89 ASP A C 1
ATOM 688 O O . ASP A 1 89 ? 1.148 3.369 -17.916 1.00 79.38 89 ASP A O 1
ATOM 692 N N . ILE A 1 90 ? 2.566 5.027 -18.459 1.00 77.62 90 ILE A N 1
ATOM 693 C CA . ILE A 1 90 ? 3.357 4.223 -19.411 1.00 77.62 90 ILE A CA 1
ATOM 694 C C . ILE A 1 90 ? 3.994 3.019 -18.702 1.00 77.62 90 ILE A C 1
ATOM 696 O O . ILE A 1 90 ? 3.849 1.876 -19.147 1.00 77.62 90 ILE A O 1
ATOM 700 N N . THR A 1 91 ? 4.660 3.256 -17.568 1.00 83.06 91 THR A N 1
ATOM 701 C CA . THR A 1 91 ? 5.301 2.188 -16.784 1.00 83.06 91 THR A CA 1
ATOM 702 C C . THR A 1 91 ? 4.268 1.173 -16.303 1.00 83.06 91 THR A C 1
ATOM 704 O O . THR A 1 91 ? 4.478 -0.037 -16.395 1.00 83.06 91 THR A O 1
ATOM 707 N N . LEU A 1 92 ? 3.113 1.651 -15.840 1.00 87.38 92 LEU A N 1
ATOM 708 C CA . LEU A 1 92 ? 2.045 0.800 -15.338 1.00 87.38 92 LEU A CA 1
ATOM 709 C C . LEU A 1 92 ? 1.438 -0.089 -16.436 1.00 87.38 92 LEU A C 1
ATOM 711 O O . LEU A 1 92 ? 1.249 -1.288 -16.218 1.00 87.38 92 LEU A O 1
ATOM 715 N N . VAL A 1 93 ? 1.175 0.474 -17.621 1.00 86.00 93 VAL 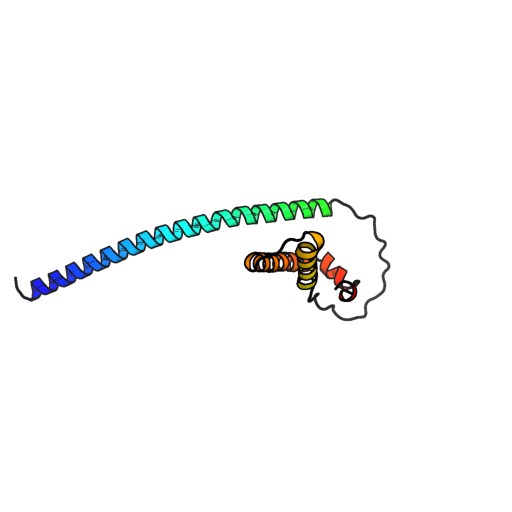A N 1
ATOM 716 C CA . VAL A 1 93 ? 0.704 -0.278 -18.798 1.00 86.00 93 VAL A CA 1
ATOM 717 C C . VAL A 1 93 ? 1.687 -1.392 -19.144 1.00 86.00 93 VAL A C 1
ATOM 719 O O . VAL A 1 93 ? 1.277 -2.538 -19.357 1.00 86.00 93 VAL A O 1
ATOM 722 N N . HIS A 1 94 ? 2.985 -1.086 -19.143 1.00 86.25 94 HIS A N 1
ATOM 723 C CA . HIS A 1 94 ? 4.010 -2.067 -19.473 1.00 86.25 94 HIS A CA 1
ATOM 724 C C . HIS A 1 94 ? 4.076 -3.209 -18.450 1.00 86.25 94 HIS A C 1
ATOM 726 O O . HIS A 1 94 ? 4.091 -4.379 -18.839 1.00 86.25 94 HIS A O 1
ATOM 732 N N . ILE A 1 95 ? 4.039 -2.899 -17.149 1.00 88.12 95 ILE A N 1
ATOM 733 C CA . ILE A 1 95 ? 4.074 -3.925 -16.098 1.00 88.12 95 ILE A CA 1
ATOM 734 C C . ILE A 1 95 ? 2.841 -4.831 -16.181 1.00 88.12 95 ILE A C 1
ATOM 736 O O . ILE A 1 95 ? 2.977 -6.055 -16.120 1.00 88.12 95 ILE A O 1
ATOM 740 N N . TYR A 1 96 ? 1.643 -4.270 -16.375 1.00 91.38 96 TYR A N 1
ATOM 741 C CA . TYR A 1 96 ? 0.436 -5.087 -16.524 1.00 91.38 96 TYR A CA 1
ATOM 742 C C . TYR A 1 96 ? 0.488 -5.989 -17.755 1.00 91.38 96 TYR A C 1
ATOM 744 O O . TYR A 1 96 ? 0.077 -7.152 -17.677 1.00 91.38 96 TYR A O 1
ATOM 752 N N . ARG A 1 97 ? 1.018 -5.491 -18.877 1.00 90.75 97 ARG A N 1
ATOM 753 C CA . ARG A 1 97 ? 1.214 -6.297 -20.085 1.00 90.75 97 ARG A CA 1
ATOM 754 C C . ARG A 1 97 ? 2.211 -7.426 -19.841 1.00 90.75 97 ARG A C 1
ATOM 756 O O . ARG A 1 97 ? 1.917 -8.562 -20.193 1.00 90.75 97 ARG A O 1
ATOM 763 N N . MET A 1 98 ? 3.338 -7.146 -19.191 1.00 92.19 98 MET A N 1
ATOM 764 C CA . MET A 1 98 ? 4.341 -8.159 -18.857 1.00 92.19 98 MET A CA 1
ATOM 765 C C . MET A 1 98 ? 3.765 -9.249 -17.941 1.00 92.19 98 MET A C 1
ATOM 767 O O . MET A 1 98 ? 3.912 -10.433 -18.237 1.00 92.19 98 MET A O 1
ATOM 771 N N . MET A 1 99 ? 3.054 -8.861 -16.880 1.00 91.31 99 MET A N 1
ATOM 772 C CA . MET A 1 99 ? 2.416 -9.793 -15.942 1.00 91.31 99 MET A CA 1
ATOM 773 C C . MET A 1 99 ? 1.420 -10.714 -16.654 1.00 91.31 99 MET A C 1
ATOM 775 O O . MET A 1 99 ? 1.515 -11.930 -16.541 1.00 91.31 99 MET A O 1
ATOM 779 N N . SER A 1 100 ? 0.507 -10.141 -17.439 1.00 91.00 100 SER A N 1
ATOM 780 C CA . SER A 1 100 ? -0.578 -10.901 -18.072 1.00 91.00 100 SER A CA 1
ATOM 781 C C . SER A 1 100 ? -0.148 -11.685 -19.314 1.00 91.00 100 SER A C 1
ATOM 783 O O . SER A 1 100 ? -0.550 -12.831 -19.470 1.00 91.00 100 SER A O 1
ATOM 785 N N . HIS A 1 101 ? 0.656 -11.093 -20.201 1.00 86.81 101 HIS A N 1
ATOM 786 C CA . HIS A 1 101 ? 0.971 -11.684 -21.507 1.00 86.81 101 HIS A CA 1
ATOM 787 C C . HIS A 1 101 ? 2.271 -12.484 -21.498 1.00 86.81 101 HIS A C 1
ATOM 789 O O . HIS A 1 101 ? 2.332 -13.541 -22.117 1.00 86.81 101 HIS A O 1
ATOM 795 N N . ASN A 1 102 ? 3.310 -11.994 -20.816 1.00 91.44 102 ASN A N 1
ATOM 796 C CA . ASN A 1 102 ? 4.619 -12.650 -20.844 1.00 91.44 102 ASN A CA 1
ATOM 797 C C . ASN A 1 102 ? 4.730 -13.704 -19.740 1.00 91.44 102 ASN A C 1
ATOM 799 O O . ASN A 1 102 ? 5.345 -14.745 -19.950 1.00 91.44 102 ASN A O 1
ATOM 803 N N . LEU A 1 103 ? 4.147 -13.425 -18.571 1.00 91.69 103 LEU A N 1
ATOM 804 C CA . LEU A 1 103 ? 4.235 -14.295 -17.397 1.00 91.69 103 LEU A CA 1
ATOM 805 C C . LEU A 1 103 ? 2.956 -15.105 -17.140 1.00 91.69 103 LEU A C 1
ATOM 807 O O . LEU A 1 103 ? 2.998 -16.057 -16.367 1.00 91.69 103 LEU A O 1
ATOM 811 N N . GLY A 1 104 ? 1.827 -14.748 -17.765 1.00 92.31 104 GLY A N 1
ATOM 812 C CA . GLY A 1 104 ? 0.543 -15.427 -17.549 1.00 92.31 104 GLY A CA 1
ATOM 813 C C . G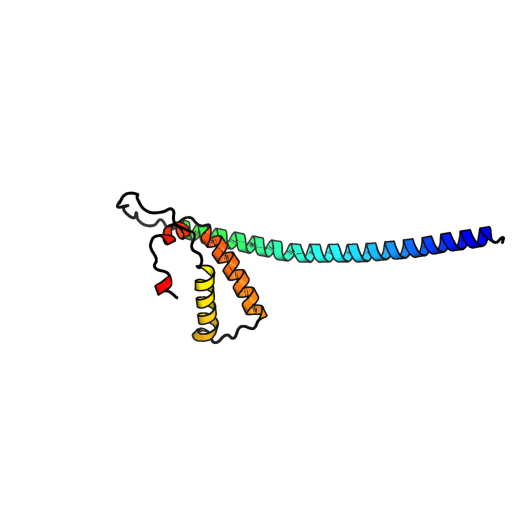LY A 1 104 ? -0.011 -15.276 -16.127 1.00 92.31 104 GLY A C 1
ATOM 814 O O . GLY A 1 104 ? -0.836 -16.080 -15.701 1.00 92.31 104 GLY A O 1
ATOM 815 N N . VAL A 1 105 ? 0.451 -14.273 -15.377 1.00 93.06 105 VAL A N 1
ATOM 816 C CA . VAL A 1 105 ? 0.025 -14.004 -14.003 1.00 93.06 105 VAL A CA 1
ATOM 817 C C . VAL A 1 105 ? -1.208 -13.113 -14.024 1.00 93.06 105 VAL A C 1
ATOM 819 O O . VAL A 1 105 ? -1.170 -11.962 -14.473 1.00 93.06 105 VAL A O 1
ATOM 822 N N . GLU A 1 106 ? -2.307 -13.634 -13.490 1.00 93.12 106 GLU A N 1
ATOM 823 C CA . GLU A 1 106 ? -3.517 -12.855 -13.274 1.00 93.12 106 GLU A CA 1
ATOM 824 C C . GLU A 1 106 ? -3.440 -12.127 -11.929 1.00 93.12 106 GLU A C 1
ATOM 826 O O . GLU A 1 106 ? -3.352 -12.736 -10.865 1.00 93.12 106 GLU A O 1
ATOM 831 N N . LEU A 1 107 ? -3.452 -10.795 -11.979 1.00 90.62 107 LEU A N 1
ATOM 832 C CA . LEU A 1 107 ? -3.432 -9.966 -10.779 1.00 90.62 107 LEU A CA 1
ATOM 833 C C . LEU A 1 107 ? -4.857 -9.720 -10.283 1.00 90.62 107 LEU A C 1
ATOM 835 O O . LEU A 1 107 ? -5.678 -9.119 -10.991 1.00 90.62 107 LEU A O 1
ATOM 839 N N . ASP A 1 108 ? -5.120 -10.106 -9.037 1.00 93.12 108 ASP A N 1
ATOM 840 C CA . ASP A 1 108 ? -6.338 -9.719 -8.335 1.00 93.12 108 ASP A CA 1
ATOM 841 C C . ASP A 1 108 ? -6.389 -8.201 -8.059 1.00 93.12 108 ASP A C 1
ATOM 843 O O . ASP A 1 108 ? -5.439 -7.442 -8.282 1.00 93.12 108 ASP A O 1
ATOM 847 N N . LYS A 1 109 ? -7.542 -7.733 -7.571 1.00 93.69 109 LYS A N 1
ATOM 848 C CA . LYS A 1 109 ? -7.789 -6.308 -7.318 1.00 93.69 109 LYS A CA 1
ATOM 849 C C . LYS A 1 109 ? -6.837 -5.708 -6.273 1.00 93.69 109 LYS A C 1
ATOM 851 O O . LYS A 1 109 ? -6.459 -4.545 -6.418 1.00 93.69 109 LYS A O 1
ATOM 856 N N . GLY A 1 110 ? -6.468 -6.467 -5.241 1.00 93.00 110 GLY A N 1
ATOM 857 C CA . GLY A 1 110 ? -5.557 -6.012 -4.190 1.00 93.00 110 GLY A CA 1
ATOM 858 C C . GLY A 1 110 ? -4.139 -5.851 -4.725 1.00 93.00 110 GLY A C 1
ATOM 859 O O . GLY A 1 110 ? -3.544 -4.781 -4.596 1.00 93.00 110 GLY A O 1
ATOM 860 N N . ASN A 1 111 ? -3.648 -6.863 -5.436 1.00 90.81 111 ASN A N 1
ATOM 861 C CA . ASN A 1 111 ? -2.327 -6.848 -6.055 1.00 90.81 111 ASN A CA 1
ATOM 862 C C . ASN A 1 111 ? -2.191 -5.744 -7.118 1.00 90.81 111 ASN A C 1
ATOM 864 O O . ASN A 1 111 ? -1.173 -5.054 -7.159 1.00 90.81 111 ASN A O 1
ATOM 868 N N . LYS A 1 112 ? -3.240 -5.481 -7.912 1.00 91.56 112 LYS A N 1
ATOM 869 C CA . LYS A 1 112 ? -3.280 -4.324 -8.830 1.00 91.56 112 LYS A CA 1
ATOM 870 C C . LYS A 1 112 ? -3.166 -2.985 -8.095 1.00 91.56 112 LYS A C 1
ATOM 872 O O . LYS A 1 112 ? -2.453 -2.093 -8.550 1.00 91.56 112 LYS A O 1
ATOM 877 N N . ALA A 1 113 ? -3.849 -2.831 -6.960 1.00 89.44 113 ALA A N 1
ATOM 878 C CA . ALA A 1 113 ? -3.802 -1.595 -6.181 1.00 89.44 113 ALA A CA 1
ATOM 879 C C . ALA A 1 113 ? -2.415 -1.349 -5.561 1.00 89.44 113 ALA A C 1
ATOM 881 O O . ALA A 1 113 ? -1.916 -0.219 -5.601 1.00 89.44 113 ALA A O 1
ATOM 882 N N . ILE A 1 114 ? -1.775 -2.404 -5.045 1.00 89.50 114 ILE A N 1
ATOM 883 C CA . ILE A 1 114 ? -0.404 -2.348 -4.518 1.00 89.50 114 ILE A CA 1
ATOM 884 C C . ILE A 1 114 ? 0.558 -1.950 -5.635 1.00 89.50 114 ILE A C 1
ATOM 886 O O . ILE A 1 114 ? 1.277 -0.963 -5.498 1.00 89.50 114 ILE A O 1
ATOM 890 N N . LEU A 1 115 ? 0.498 -2.645 -6.774 1.00 91.69 115 LEU A N 1
ATOM 891 C CA . LEU A 1 115 ? 1.359 -2.376 -7.920 1.00 91.69 115 LEU A CA 1
ATOM 892 C C . LEU A 1 115 ? 1.216 -0.926 -8.407 1.00 91.69 115 LEU A C 1
ATOM 894 O O . LEU A 1 115 ? 2.209 -0.220 -8.542 1.00 91.69 115 LEU A O 1
ATOM 898 N N . HIS A 1 116 ? -0.019 -0.446 -8.578 1.00 88.12 116 HIS A N 1
ATOM 899 C CA . HIS A 1 116 ? -0.291 0.942 -8.955 1.00 88.12 116 HIS A CA 1
ATOM 900 C C . HIS A 1 116 ? 0.317 1.956 -7.976 1.00 88.12 116 HIS A C 1
ATOM 902 O O . HIS A 1 116 ? 0.858 2.982 -8.396 1.00 88.12 116 HIS A O 1
ATOM 908 N N . THR A 1 117 ? 0.245 1.671 -6.675 1.00 88.62 117 THR A N 1
ATOM 909 C CA . THR A 1 117 ? 0.804 2.542 -5.634 1.00 88.62 117 THR A CA 1
ATOM 910 C C . THR A 1 117 ? 2.332 2.541 -5.675 1.00 88.62 117 THR A C 1
ATOM 912 O O . THR A 1 117 ? 2.937 3.611 -5.727 1.00 88.62 117 THR A O 1
ATOM 915 N N . CYS A 1 118 ? 2.958 1.362 -5.732 1.00 86.88 118 CYS A N 1
ATOM 916 C CA . CYS A 1 118 ? 4.412 1.213 -5.807 1.00 86.88 118 CYS A CA 1
ATOM 917 C C . CYS A 1 118 ? 4.988 1.863 -7.069 1.00 86.88 118 CYS A C 1
ATOM 919 O O . CYS A 1 118 ? 5.925 2.656 -6.975 1.00 86.88 118 CYS A O 1
ATOM 921 N N . THR A 1 119 ? 4.395 1.600 -8.238 1.00 86.44 119 THR A N 1
ATOM 922 C CA . THR A 1 119 ? 4.806 2.228 -9.502 1.00 86.44 119 THR A CA 1
ATOM 923 C C . THR A 1 119 ? 4.683 3.745 -9.421 1.00 86.44 119 THR A C 1
ATOM 925 O O . THR A 1 119 ? 5.586 4.446 -9.865 1.00 86.44 119 THR A O 1
ATOM 928 N N . GLY A 1 120 ? 3.614 4.263 -8.805 1.00 83.62 120 GLY A N 1
ATOM 929 C CA . GLY A 1 120 ? 3.452 5.697 -8.576 1.00 83.62 120 GLY A CA 1
ATOM 930 C C . GLY A 1 120 ? 4.577 6.303 -7.736 1.00 83.62 120 GLY A C 1
ATOM 931 O O . GLY A 1 120 ? 5.136 7.323 -8.128 1.00 83.62 120 GLY A O 1
ATOM 932 N N . LEU A 1 121 ? 4.942 5.670 -6.619 1.00 81.50 121 LEU A N 1
ATOM 933 C CA . LEU A 1 121 ? 6.011 6.156 -5.739 1.00 81.50 121 LEU A CA 1
ATOM 934 C C . LEU A 1 121 ? 7.370 6.179 -6.444 1.00 81.50 121 LEU A C 1
ATOM 936 O O . LEU A 1 121 ? 8.029 7.217 -6.451 1.00 81.50 121 LEU A O 1
ATOM 940 N N . VAL A 1 122 ? 7.745 5.073 -7.093 1.00 83.19 122 VAL A N 1
ATOM 941 C CA . VAL A 1 122 ? 9.019 4.968 -7.820 1.00 83.19 122 VAL A CA 1
ATOM 942 C C . VAL A 1 122 ? 9.072 5.978 -8.965 1.00 83.19 122 VAL A C 1
ATOM 944 O O . VAL A 1 122 ? 10.064 6.681 -9.120 1.00 83.19 122 VAL A O 1
ATOM 947 N N . CYS A 1 123 ? 7.994 6.110 -9.741 1.00 82.81 123 CYS A N 1
ATOM 948 C CA . CYS A 1 123 ? 7.939 7.065 -10.848 1.00 82.81 123 CYS A CA 1
ATOM 949 C C . CYS A 1 123 ? 8.035 8.519 -10.372 1.00 82.81 123 CYS A C 1
ATOM 951 O O . CYS A 1 123 ? 8.710 9.321 -11.013 1.00 82.81 123 CYS A O 1
ATOM 953 N N . ASN A 1 124 ? 7.396 8.857 -9.250 1.00 80.12 124 ASN A N 1
ATOM 954 C CA . ASN A 1 124 ? 7.499 10.190 -8.662 1.00 80.12 124 ASN A CA 1
ATOM 955 C C . ASN A 1 124 ? 8.930 10.488 -8.203 1.00 80.12 124 ASN A C 1
ATOM 957 O O . ASN A 1 124 ? 9.419 11.587 -8.436 1.00 80.12 124 ASN A O 1
ATOM 961 N N . GLU A 1 125 ? 9.607 9.521 -7.580 1.00 81.31 125 GLU A N 1
ATOM 962 C CA . GLU A 1 125 ? 10.996 9.677 -7.139 1.00 81.31 125 GLU A CA 1
ATOM 963 C C . GLU A 1 125 ? 11.950 9.802 -8.335 1.00 81.31 125 GLU A C 1
ATOM 965 O O . GLU A 1 125 ? 12.770 10.719 -8.373 1.00 81.31 125 GLU A O 1
ATOM 970 N N . LEU A 1 126 ? 11.765 8.982 -9.374 1.00 79.69 126 LEU A N 1
ATOM 971 C CA . LEU A 1 126 ? 12.515 9.086 -10.628 1.00 79.69 126 LEU A CA 1
ATOM 972 C C . LEU A 1 126 ? 12.319 10.443 -11.311 1.00 79.69 126 LEU A C 1
ATOM 974 O O . LEU A 1 126 ? 13.283 11.013 -11.813 1.00 79.69 126 LEU A O 1
ATOM 978 N N . ALA A 1 127 ? 11.106 11.001 -11.287 1.00 74.62 127 ALA A N 1
ATOM 979 C CA . ALA A 1 127 ? 10.826 12.318 -11.860 1.00 74.62 127 ALA A CA 1
ATOM 980 C C . ALA A 1 127 ? 11.576 13.468 -11.151 1.00 74.62 127 ALA A C 1
ATOM 982 O O . ALA A 1 127 ? 11.721 14.557 -11.713 1.00 74.62 127 ALA A O 1
ATOM 983 N N . THR A 1 128 ? 12.086 13.247 -9.933 1.00 77.12 128 THR A N 1
ATOM 984 C CA . THR A 1 128 ? 12.942 14.226 -9.240 1.00 77.12 128 THR A CA 1
ATOM 985 C C . THR A 1 128 ? 14.401 14.197 -9.704 1.00 77.12 128 THR A C 1
ATOM 987 O O . THR A 1 128 ? 15.151 15.120 -9.387 1.00 77.12 128 THR A O 1
ATOM 990 N N . LEU A 1 129 ? 14.820 13.175 -10.461 1.00 77.50 129 LEU A N 1
ATOM 991 C CA . LEU A 1 129 ? 16.204 13.035 -10.906 1.00 77.50 129 LEU A CA 1
ATOM 992 C C . LEU A 1 129 ? 16.512 13.995 -12.072 1.00 77.50 129 LEU A C 1
ATOM 994 O O . LEU A 1 129 ? 15.804 13.971 -13.083 1.00 77.50 129 LEU A O 1
ATOM 998 N N . PRO A 1 130 ? 17.611 14.777 -12.008 1.00 74.06 130 PRO A N 1
ATOM 999 C CA . PRO A 1 130 ? 17.978 15.721 -13.069 1.00 74.06 130 PRO A CA 1
ATOM 1000 C C . PRO A 1 130 ? 18.176 15.070 -14.445 1.00 74.06 130 PRO A C 1
ATOM 1002 O O . PRO A 1 130 ? 17.881 15.676 -15.470 1.00 74.06 130 PRO A O 1
ATOM 1005 N N . SER A 1 131 ? 18.645 13.820 -14.483 1.00 73.75 131 SER A N 1
ATOM 1006 C CA . SER A 1 131 ? 18.812 13.047 -15.720 1.00 73.75 131 SER A CA 1
ATOM 1007 C C . SER A 1 131 ? 17.474 12.693 -16.375 1.00 73.75 131 SER A C 1
ATOM 1009 O O . SER A 1 131 ? 17.347 12.775 -17.594 1.00 73.75 131 SER A O 1
ATOM 1011 N N . VAL A 1 132 ? 16.458 12.356 -15.577 1.00 71.94 132 VAL A N 1
ATOM 1012 C CA . VAL A 1 132 ? 15.095 12.081 -16.058 1.00 71.94 132 VAL A CA 1
ATOM 1013 C C . VAL A 1 132 ? 14.441 13.365 -16.564 1.00 71.94 132 VAL A C 1
ATOM 1015 O O . VAL A 1 132 ? 13.821 13.357 -17.624 1.00 71.94 132 VAL A O 1
ATOM 1018 N N . GLN A 1 133 ? 14.670 14.484 -15.875 1.00 68.19 133 GLN A N 1
ATOM 1019 C CA . GLN A 1 133 ? 14.229 15.811 -16.318 1.00 68.19 133 GLN A CA 1
ATOM 1020 C C . GLN A 1 133 ? 14.921 16.260 -17.619 1.00 68.19 133 GLN A C 1
ATOM 1022 O O . GLN A 1 133 ? 14.315 16.929 -18.452 1.00 68.19 133 GLN A O 1
ATOM 1027 N N . ALA A 1 134 ? 16.180 15.871 -17.839 1.00 66.81 134 ALA A N 1
ATOM 1028 C CA . ALA A 1 134 ? 16.900 16.164 -19.080 1.00 66.81 134 ALA A CA 1
ATOM 1029 C C . ALA A 1 134 ? 16.414 15.310 -20.271 1.00 66.81 134 ALA A C 1
ATOM 1031 O O . ALA A 1 134 ? 16.404 15.782 -21.410 1.00 66.81 134 ALA A O 1
ATOM 1032 N N . LEU A 1 135 ? 15.971 14.071 -20.019 1.00 61.97 135 LEU A N 1
ATOM 1033 C CA . LEU A 1 135 ? 15.435 13.156 -21.040 1.00 61.97 135 LEU A CA 1
ATOM 1034 C C . LEU A 1 135 ? 14.104 13.628 -21.650 1.00 61.97 135 LEU A C 1
ATOM 1036 O O . LEU A 1 135 ? 13.757 13.200 -22.754 1.00 61.97 135 LEU A O 1
ATOM 1040 N N . GLU A 1 136 ? 13.386 14.542 -20.990 1.00 54.88 136 GLU A N 1
ATOM 1041 C CA . GLU A 1 136 ? 12.141 15.134 -21.503 1.00 54.88 136 GLU A CA 1
ATOM 1042 C C . GLU A 1 136 ? 12.325 15.828 -22.867 1.00 54.88 136 GLU A C 1
ATOM 1044 O O . GLU A 1 136 ? 11.373 15.947 -23.635 1.00 54.88 136 GLU A O 1
ATOM 1049 N N . GLN A 1 137 ? 13.552 16.247 -23.197 1.00 48.03 137 GLN A N 1
ATOM 1050 C CA . GLN A 1 137 ? 13.860 17.020 -24.404 1.00 48.03 137 GLN A CA 1
ATOM 1051 C C . GLN A 1 137 ? 14.052 16.173 -25.676 1.00 48.03 137 GLN A C 1
ATOM 1053 O O . GLN A 1 137 ? 14.069 16.736 -26.769 1.00 48.03 137 GLN A O 1
ATOM 1058 N N . TYR A 1 138 ? 14.182 14.843 -25.568 1.00 51.22 138 TYR A N 1
ATOM 1059 C CA . TYR A 1 138 ? 14.652 13.999 -26.682 1.00 51.22 138 TYR A CA 1
ATOM 1060 C C . TYR A 1 138 ? 13.711 12.857 -27.097 1.00 51.22 138 TYR A C 1
ATOM 1062 O O . TYR A 1 138 ? 13.966 12.210 -28.113 1.00 51.22 138 TYR A O 1
ATOM 1070 N N . LEU A 1 139 ? 12.623 12.595 -26.364 1.00 52.91 139 LEU A N 1
ATOM 1071 C CA . LEU A 1 139 ? 11.792 11.404 -26.583 1.00 52.91 139 LEU A CA 1
ATOM 1072 C C . LEU A 1 139 ? 10.342 11.733 -26.949 1.00 52.91 139 LEU A C 1
ATOM 1074 O O . LEU A 1 139 ? 9.592 12.332 -26.181 1.00 52.91 139 LEU A O 1
ATOM 1078 N N . ASN A 1 140 ? 9.920 11.261 -28.127 1.00 53.47 140 ASN A N 1
ATOM 1079 C CA . ASN A 1 140 ? 8.507 11.184 -28.482 1.00 53.47 140 ASN A CA 1
ATOM 1080 C C . ASN A 1 140 ? 7.869 9.963 -27.799 1.00 53.47 140 ASN A C 1
ATOM 1082 O O . ASN A 1 140 ? 7.811 8.870 -28.361 1.00 53.47 140 ASN A O 1
ATOM 1086 N N . TRP A 1 141 ? 7.372 10.164 -26.582 1.00 53.50 141 TRP A N 1
ATOM 1087 C CA . TRP A 1 141 ? 6.778 9.109 -25.757 1.00 53.50 141 TRP A CA 1
ATOM 1088 C C . TRP A 1 141 ? 5.498 8.495 -26.337 1.00 53.50 141 TRP A C 1
ATOM 1090 O O . TRP A 1 141 ? 5.166 7.359 -26.008 1.00 53.50 141 TRP A O 1
ATOM 1100 N N . SER A 1 142 ? 4.803 9.195 -27.241 1.00 48.59 142 SER A N 1
ATOM 1101 C CA . SER A 1 142 ? 3.606 8.653 -27.902 1.00 48.59 142 SER A CA 1
ATOM 1102 C C . SER A 1 142 ? 3.903 7.486 -28.849 1.00 48.59 142 SER A C 1
ATOM 1104 O O . SER A 1 142 ? 3.000 6.723 -29.162 1.00 48.59 142 SER A O 1
ATOM 1106 N N . ALA A 1 143 ? 5.162 7.306 -29.262 1.00 51.44 143 ALA A N 1
ATOM 1107 C CA . ALA A 1 143 ? 5.589 6.162 -30.067 1.00 51.44 143 ALA A CA 1
ATOM 1108 C C . ALA A 1 143 ? 5.876 4.895 -29.234 1.00 51.44 143 ALA A C 1
ATOM 1110 O O . ALA A 1 143 ? 6.138 3.840 -29.806 1.00 51.44 143 ALA A O 1
ATOM 1111 N N . ILE A 1 144 ? 5.889 5.012 -27.900 1.00 48.03 144 ILE A N 1
ATOM 1112 C CA . ILE A 1 144 ? 6.292 3.948 -26.963 1.00 48.03 144 ILE A CA 1
ATOM 1113 C C . ILE A 1 144 ? 5.065 3.346 -26.243 1.00 48.03 144 ILE A C 1
ATOM 1115 O O . ILE A 1 144 ? 5.162 2.265 -25.659 1.00 48.03 144 ILE A O 1
ATOM 1119 N N . SER A 1 145 ? 3.912 4.027 -26.308 1.00 43.69 145 SER A N 1
ATOM 1120 C CA . SER A 1 145 ? 2.610 3.522 -25.847 1.00 43.69 145 SER A CA 1
ATOM 1121 C C . SER A 1 145 ? 1.969 2.579 -26.858 1.00 43.69 145 SER A C 1
ATOM 1123 O O . SER A 1 145 ? 1.189 1.724 -26.380 1.00 43.69 145 SER A O 1
#